Protein AF-A0A0S1MIF6-F1 (afdb_monomer_lite)

Radius of gyration: 34.78 Å; chains: 1; bounding box: 88×45×73 Å

Secondary structure (DSSP, 8-state):
---THHHHHHHHHHHHHHHHHHHHHS-HHHHHHHTHHHHHHHHHHHHT-PPPP-SHHHHHHHHHHHHHHHHHHHHHHHHHHHHHHHHHHHHHHHHHHHHHHHHHHH-

Foldseek 3Di:
DPDPVVVVVVVCCVVVVVVVVCVVCVPPVNCVVPVVVVVVVVVVVVVPDPDPDPDPVVVVVVVVVVVVVVVVVVVVVVVVVVVVVVVVVVVVVVVVVVVVVVVVVVD

Structure (mmCIF, N/CA/C/O backbone):
data_AF-A0A0S1MIF6-F1
#
_entry.id   AF-A0A0S1MIF6-F1
#
loop_
_atom_site.group_PDB
_atom_site.id
_atom_site.type_symbol
_atom_site.label_atom_id
_atom_site.label_alt_id
_atom_site.label_comp_id
_atom_site.label_asym_id
_atom_site.label_entity_id
_atom_site.label_seq_id
_atom_site.pdbx_PDB_ins_code
_atom_site.Cartn_x
_atom_site.Cartn_y
_atom_site.Cartn_z
_atom_site.occupancy
_atom_site.B_iso_or_equiv
_atom_site.auth_seq_id
_atom_site.auth_comp_id
_atom_site.auth_asym_id
_atom_site.auth_atom_id
_atom_site.pdbx_PDB_model_num
ATOM 1 N N . MET A 1 1 ? 29.142 -23.893 -41.984 1.00 56.31 1 MET A N 1
ATOM 2 C CA . MET A 1 1 ? 29.407 -22.527 -41.484 1.00 56.31 1 MET A CA 1
ATOM 3 C C . MET A 1 1 ? 28.653 -21.570 -42.388 1.00 56.31 1 MET A C 1
ATOM 5 O O . MET A 1 1 ? 29.016 -21.437 -43.548 1.00 56.31 1 MET A O 1
ATOM 9 N N . ALA A 1 2 ? 27.507 -21.063 -41.935 1.00 63.72 2 ALA A N 1
ATOM 10 C CA . ALA A 1 2 ? 26.651 -20.227 -42.769 1.00 63.72 2 ALA A CA 1
ATOM 11 C C . ALA A 1 2 ? 27.374 -18.896 -43.037 1.00 63.72 2 ALA A C 1
ATOM 13 O O . ALA A 1 2 ? 27.757 -18.225 -42.086 1.00 63.72 2 ALA A O 1
ATOM 14 N N . GLY A 1 3 ? 27.645 -18.604 -44.312 1.00 73.25 3 GLY A N 1
ATOM 15 C CA . GLY A 1 3 ? 28.599 -17.579 -44.750 1.00 73.25 3 GLY A CA 1
ATOM 16 C C . GLY A 1 3 ? 28.275 -16.129 -44.341 1.00 73.25 3 GLY A C 1
ATOM 17 O O . GLY A 1 3 ? 27.292 -15.886 -43.639 1.00 73.25 3 GLY A O 1
ATOM 18 N N . PRO A 1 4 ? 29.053 -15.146 -44.842 1.00 74.56 4 PRO A N 1
ATOM 19 C CA . PRO A 1 4 ? 29.102 -13.750 -44.360 1.00 74.56 4 PRO A CA 1
ATOM 20 C C . PRO A 1 4 ? 27.750 -13.027 -44.211 1.00 74.56 4 PRO A C 1
ATOM 22 O O . PRO A 1 4 ? 27.594 -12.111 -43.408 1.00 74.56 4 PRO A O 1
ATOM 25 N N . ARG A 1 5 ? 26.725 -13.467 -44.948 1.00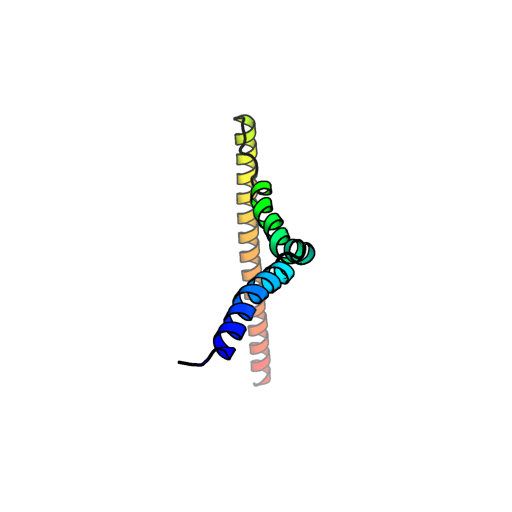 75.44 5 ARG A N 1
ATOM 26 C CA . ARG A 1 5 ? 25.353 -12.943 -44.871 1.00 75.44 5 ARG A CA 1
ATOM 27 C C . ARG A 1 5 ? 24.692 -13.172 -43.499 1.00 75.44 5 ARG A C 1
ATOM 29 O O . ARG A 1 5 ? 23.859 -12.372 -43.085 1.00 75.44 5 ARG A O 1
ATOM 36 N N . MET A 1 6 ? 25.072 -14.231 -42.781 1.00 82.69 6 MET A N 1
ATOM 37 C CA . MET A 1 6 ? 24.514 -14.548 -41.459 1.00 82.69 6 MET A CA 1
ATOM 38 C C . MET A 1 6 ? 25.135 -13.735 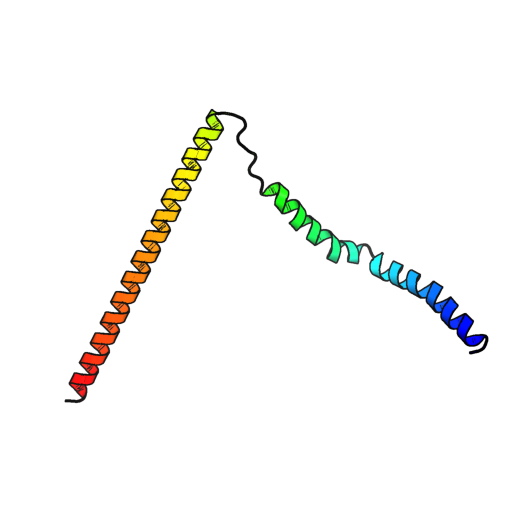-40.327 1.00 82.69 6 MET A C 1
ATOM 40 O O . MET A 1 6 ? 24.499 -13.551 -39.291 1.00 82.69 6 MET A O 1
ATOM 44 N N . GLU A 1 7 ? 26.357 -13.246 -40.509 1.00 84.00 7 GLU A N 1
ATOM 45 C CA . GLU A 1 7 ? 27.010 -12.365 -39.540 1.00 84.00 7 GLU A CA 1
ATOM 46 C C . GLU A 1 7 ? 26.381 -10.973 -39.582 1.00 84.00 7 GLU A C 1
ATOM 48 O O . GLU A 1 7 ? 26.078 -10.406 -38.535 1.00 84.00 7 GLU A O 1
ATOM 53 N N . LEU A 1 8 ? 26.050 -10.483 -40.781 1.00 85.44 8 LEU A N 1
ATOM 54 C CA . LEU A 1 8 ? 25.383 -9.195 -40.958 1.00 85.44 8 LEU A CA 1
ATOM 55 C C . LEU A 1 8 ? 23.964 -9.176 -40.365 1.00 85.44 8 LEU A C 1
ATOM 57 O O . LEU A 1 8 ? 23.571 -8.192 -39.743 1.00 85.44 8 LEU A O 1
ATOM 61 N N . PHE A 1 9 ? 23.210 -10.274 -40.494 1.00 89.38 9 PHE A N 1
ATOM 62 C CA . PHE A 1 9 ? 21.889 -10.399 -39.867 1.00 89.38 9 PHE A CA 1
ATOM 63 C C . PHE A 1 9 ? 21.975 -10.383 -38.337 1.00 89.38 9 PHE A C 1
ATOM 65 O O . PHE A 1 9 ? 21.225 -9.663 -37.683 1.00 89.38 9 PHE A O 1
ATOM 72 N N . LYS A 1 10 ? 22.911 -11.147 -37.759 1.00 86.38 10 LYS A N 1
ATOM 73 C CA . LYS A 1 10 ? 23.129 -11.166 -36.306 1.00 86.38 10 LYS A CA 1
ATOM 74 C C . LYS A 1 10 ? 23.555 -9.797 -35.797 1.00 86.38 10 LYS A C 1
ATOM 76 O O . LYS A 1 10 ? 23.016 -9.338 -34.801 1.00 86.38 10 LYS A O 1
ATOM 81 N N . PHE A 1 11 ? 24.476 -9.140 -36.498 1.00 89.94 11 PHE A N 1
ATOM 82 C CA . PHE A 1 11 ? 24.930 -7.799 -36.149 1.00 89.94 11 PHE A CA 1
ATOM 83 C C . PHE A 1 11 ? 23.780 -6.789 -36.185 1.00 89.94 11 PHE A C 1
ATOM 85 O O . PHE A 1 11 ? 23.572 -6.060 -35.220 1.00 89.94 11 PHE A O 1
ATOM 92 N N . GLY A 1 12 ? 22.973 -6.807 -37.251 1.00 91.06 12 GLY A N 1
ATOM 93 C CA . GLY A 1 12 ? 21.764 -5.993 -37.337 1.00 91.06 12 GLY A CA 1
ATOM 94 C C . GLY A 1 12 ? 20.807 -6.273 -36.179 1.00 91.06 12 GLY A C 1
ATOM 95 O O . GLY A 1 12 ? 20.368 -5.343 -35.516 1.00 91.06 12 GLY A O 1
ATOM 96 N N . MET A 1 13 ? 20.536 -7.542 -35.870 1.00 93.44 13 MET A N 1
ATOM 97 C CA . MET A 1 13 ? 19.663 -7.909 -34.754 1.00 93.44 13 MET A CA 1
ATOM 98 C C . MET A 1 13 ? 20.218 -7.402 -33.417 1.00 93.44 13 MET A C 1
ATOM 100 O O . MET A 1 13 ? 19.493 -6.741 -32.685 1.00 93.44 13 MET A O 1
ATOM 104 N N . TYR A 1 14 ? 21.506 -7.598 -33.129 1.00 9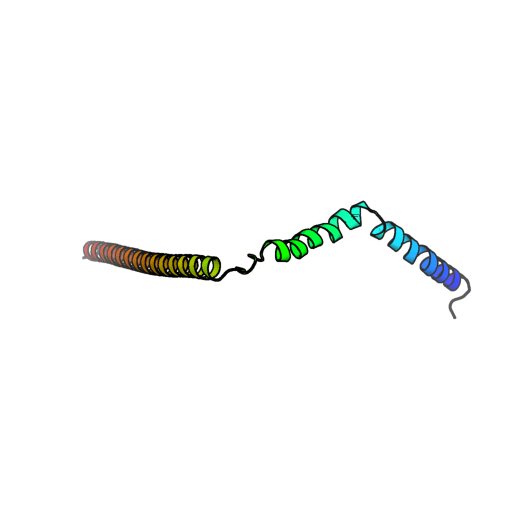0.75 14 TYR A N 1
ATOM 105 C CA . TYR A 1 14 ? 22.119 -7.124 -31.885 1.00 90.75 14 TYR A CA 1
ATOM 106 C C . TYR A 1 14 ? 22.112 -5.605 -31.726 1.00 90.75 14 TYR A C 1
ATOM 108 O O . TYR A 1 14 ? 22.094 -5.131 -30.596 1.00 90.75 14 TYR A O 1
ATOM 116 N N . VAL A 1 15 ? 22.117 -4.841 -32.819 1.00 91.94 15 VAL A N 1
ATOM 117 C CA . VAL A 1 15 ? 22.041 -3.375 -32.764 1.00 91.94 15 VAL A CA 1
ATOM 118 C C . VAL A 1 15 ? 20.587 -2.908 -32.693 1.00 91.94 15 VAL A C 1
ATOM 120 O O . VAL A 1 15 ? 20.223 -2.145 -31.804 1.00 91.94 15 VAL A O 1
ATOM 123 N N . PHE A 1 16 ? 19.723 -3.384 -33.590 1.00 93.25 16 PHE A N 1
ATOM 124 C CA . PHE A 1 16 ? 18.348 -2.895 -33.699 1.00 93.25 16 PHE A CA 1
ATOM 125 C C . PHE A 1 16 ? 17.417 -3.437 -32.615 1.00 93.25 16 PHE A C 1
ATOM 127 O O . PHE A 1 16 ? 16.498 -2.730 -32.216 1.00 93.25 16 PHE A O 1
ATOM 134 N N . PHE A 1 17 ? 17.642 -4.647 -32.103 1.00 92.19 17 PHE A N 1
ATOM 135 C CA . PHE A 1 17 ? 16.812 -5.234 -31.050 1.00 92.19 17 PHE A CA 1
ATOM 136 C C . PHE A 1 17 ? 16.833 -4.418 -29.744 1.00 92.19 17 PHE A C 1
ATOM 138 O O . PHE A 1 17 ? 15.759 -4.014 -29.296 1.00 92.19 17 PHE A O 1
ATOM 145 N N . PRO A 1 18 ? 17.998 -4.091 -29.143 1.00 91.25 18 PRO A N 1
ATOM 146 C CA . PRO A 1 18 ? 18.024 -3.259 -27.942 1.00 91.25 18 PRO A CA 1
ATOM 147 C C . PRO A 1 18 ? 17.540 -1.831 -28.208 1.00 91.25 18 PRO A C 1
ATOM 149 O O . PRO A 1 18 ? 16.876 -1.261 -27.348 1.00 91.25 18 PRO A O 1
ATOM 152 N N . ILE A 1 19 ? 17.792 -1.266 -29.394 1.00 90.50 19 ILE A N 1
ATOM 153 C CA . ILE A 1 19 ? 17.280 0.065 -29.763 1.00 90.50 19 ILE A CA 1
ATOM 154 C C . ILE A 1 19 ? 15.748 0.056 -29.842 1.00 90.50 19 ILE A C 1
ATOM 156 O O . ILE A 1 19 ? 15.102 0.950 -29.302 1.00 90.50 19 ILE A O 1
ATOM 160 N N . ALA A 1 20 ? 15.153 -0.963 -30.463 1.00 88.56 20 ALA A N 1
ATOM 161 C CA . ALA A 1 20 ? 13.703 -1.100 -30.565 1.00 88.56 20 ALA A CA 1
ATOM 162 C C . ALA A 1 20 ? 13.050 -1.289 -29.189 1.00 88.56 20 ALA A C 1
ATOM 164 O O . ALA A 1 20 ? 12.038 -0.655 -28.899 1.00 88.56 20 ALA A O 1
ATOM 165 N N . ILE A 1 21 ? 13.658 -2.100 -28.318 1.00 88.06 21 ILE A N 1
ATOM 166 C CA . ILE A 1 21 ? 13.232 -2.256 -26.919 1.00 88.06 21 ILE A CA 1
ATOM 167 C C . ILE A 1 21 ? 13.322 -0.915 -26.187 1.00 88.06 21 ILE A C 1
ATOM 169 O O . ILE A 1 21 ? 12.377 -0.527 -25.506 1.00 88.06 21 ILE A O 1
ATOM 173 N N . MET A 1 22 ? 14.421 -0.179 -26.350 1.00 86.00 22 MET A N 1
ATOM 174 C CA . MET A 1 22 ? 14.603 1.119 -25.704 1.00 86.00 22 MET A CA 1
ATOM 175 C C . MET A 1 22 ? 13.573 2.148 -26.180 1.00 86.00 22 MET A C 1
ATOM 177 O O . MET A 1 22 ? 13.087 2.920 -25.367 1.00 86.00 22 MET A O 1
ATOM 181 N N . ILE A 1 23 ? 13.197 2.149 -27.460 1.00 85.94 23 ILE A N 1
ATOM 182 C CA . ILE A 1 23 ? 12.143 3.035 -27.976 1.00 85.94 23 ILE A CA 1
ATOM 183 C C . ILE A 1 23 ? 10.771 2.618 -27.434 1.00 85.94 23 ILE A C 1
ATOM 185 O O . ILE A 1 23 ? 9.991 3.472 -27.028 1.00 85.94 23 ILE A O 1
ATOM 189 N N . HIS A 1 24 ? 10.478 1.317 -27.394 1.00 82.38 24 HIS A N 1
ATOM 190 C CA . HIS A 1 24 ? 9.175 0.820 -26.954 1.00 82.38 24 HIS A CA 1
ATOM 191 C C . HIS A 1 24 ? 8.932 1.021 -25.451 1.00 82.38 24 HIS A C 1
ATOM 193 O O . HIS A 1 24 ? 7.855 1.452 -25.052 1.00 82.38 24 HIS A O 1
ATOM 199 N N . TYR A 1 25 ? 9.930 0.726 -24.617 1.00 78.38 25 TYR A N 1
ATOM 200 C CA . TYR A 1 25 ? 9.825 0.837 -23.157 1.00 78.38 25 TYR A CA 1
ATOM 201 C C . TYR A 1 25 ? 10.346 2.168 -22.602 1.00 78.38 25 TYR A C 1
ATOM 203 O O . TYR A 1 25 ? 10.118 2.473 -21.433 1.00 78.38 25 TYR A O 1
ATOM 211 N N . GLY A 1 26 ? 11.061 2.950 -23.412 1.00 74.88 26 GLY A N 1
ATOM 212 C CA . GLY A 1 26 ? 11.546 4.283 -23.055 1.00 74.88 26 GLY A CA 1
ATOM 213 C C . GLY A 1 26 ? 10.528 5.393 -23.299 1.00 74.88 26 GLY A C 1
ATOM 214 O O . GLY A 1 26 ? 10.807 6.536 -22.944 1.00 74.88 26 GLY A O 1
ATOM 215 N N . ASP A 1 27 ? 9.366 5.077 -23.878 1.00 79.38 27 ASP A N 1
ATOM 216 C CA . ASP A 1 27 ? 8.275 6.033 -24.021 1.00 79.38 27 ASP A CA 1
ATOM 217 C C . ASP A 1 27 ? 7.771 6.466 -22.627 1.00 79.38 27 ASP A C 1
ATOM 219 O O . ASP A 1 27 ? 7.319 5.619 -21.837 1.00 79.38 27 ASP A O 1
ATOM 223 N N . PRO A 1 28 ? 7.834 7.771 -22.290 1.00 74.81 28 PRO A N 1
ATOM 224 C CA . PRO A 1 28 ? 7.320 8.285 -21.026 1.00 74.81 28 PRO A CA 1
ATOM 225 C C . PRO A 1 28 ? 5.854 7.911 -20.785 1.00 74.81 28 PRO A C 1
ATOM 227 O O . PRO A 1 28 ? 5.460 7.710 -19.634 1.00 74.81 28 PRO A O 1
ATOM 230 N N . GLU A 1 29 ? 5.054 7.780 -21.846 1.00 79.19 29 GLU A N 1
ATOM 231 C CA . GLU A 1 29 ? 3.635 7.441 -21.751 1.00 79.19 29 GLU A CA 1
ATOM 232 C C . GLU A 1 29 ? 3.424 5.986 -21.295 1.00 79.19 29 GLU A C 1
ATOM 234 O O . GLU A 1 29 ? 2.572 5.713 -20.444 1.00 79.19 29 GLU A O 1
ATOM 239 N N . TRP A 1 30 ? 4.264 5.050 -21.760 1.00 81.44 30 TRP A N 1
ATOM 240 C CA . TRP A 1 30 ? 4.233 3.650 -21.319 1.00 81.44 30 TRP A CA 1
ATOM 241 C C . TRP A 1 30 ? 4.569 3.533 -19.828 1.00 81.44 30 TRP A C 1
ATOM 243 O O . TRP A 1 30 ? 3.846 2.884 -19.066 1.00 81.44 30 TRP A O 1
ATOM 253 N N . TYR A 1 31 ? 5.620 4.225 -19.378 1.00 73.69 31 TYR A N 1
ATOM 254 C CA . TYR A 1 31 ? 6.007 4.218 -17.966 1.00 73.69 31 TYR A CA 1
ATOM 255 C C . TYR A 1 31 ? 4.896 4.787 -17.071 1.00 73.69 31 TYR A C 1
ATOM 257 O O . TYR A 1 31 ? 4.578 4.220 -16.020 1.00 73.69 31 TYR A O 1
ATOM 265 N N . GLN A 1 32 ? 4.255 5.879 -17.499 1.00 76.69 32 GLN A N 1
ATOM 266 C CA . GLN A 1 32 ? 3.147 6.478 -16.758 1.00 76.69 32 GLN A CA 1
ATOM 267 C C . GLN A 1 32 ? 1.912 5.578 -16.701 1.00 76.69 32 GLN A C 1
ATOM 269 O O . GLN A 1 32 ? 1.234 5.535 -15.677 1.00 76.69 32 GLN A O 1
ATOM 274 N N . LYS A 1 33 ? 1.630 4.837 -17.773 1.00 78.81 33 LYS A N 1
ATOM 275 C CA . LYS A 1 33 ? 0.444 3.987 -17.867 1.00 78.81 33 LYS A CA 1
ATOM 276 C C . LYS A 1 33 ? 0.581 2.656 -17.135 1.00 78.81 33 LYS A C 1
ATOM 278 O O . LYS A 1 33 ? -0.415 2.166 -16.617 1.00 78.81 33 LYS A O 1
ATOM 283 N N . TYR A 1 34 ? 1.775 2.066 -17.105 1.00 77.44 34 TYR A N 1
ATOM 284 C CA . TYR A 1 34 ? 1.960 0.702 -16.598 1.00 77.44 34 TYR A CA 1
ATOM 285 C C . TYR A 1 34 ? 2.741 0.627 -15.283 1.00 77.44 34 TYR A C 1
ATOM 287 O O . TYR A 1 34 ? 2.499 -0.288 -14.507 1.00 77.44 34 TYR A O 1
ATOM 295 N N . VAL A 1 35 ? 3.641 1.575 -14.991 1.00 73.50 35 VAL A N 1
ATOM 296 C CA . VAL A 1 35 ? 4.514 1.509 -13.799 1.00 73.50 35 VAL A CA 1
ATOM 297 C C . VAL A 1 35 ? 4.051 2.441 -12.675 1.00 73.50 35 VAL A C 1
ATOM 299 O O . VAL A 1 35 ? 4.205 2.128 -11.495 1.00 73.50 35 VAL A O 1
ATOM 302 N N . LEU A 1 36 ? 3.486 3.607 -13.001 1.00 70.31 36 LEU A N 1
ATOM 303 C CA . LEU A 1 36 ? 3.002 4.552 -11.986 1.00 70.31 36 LEU A CA 1
ATOM 304 C C . LEU A 1 36 ? 1.711 4.145 -11.252 1.00 70.31 36 LEU A C 1
ATOM 306 O O . LEU A 1 36 ? 1.633 4.469 -10.063 1.00 70.31 36 LEU A O 1
ATOM 310 N N . PRO A 1 37 ? 0.715 3.467 -11.861 1.00 68.44 37 PRO A N 1
ATOM 311 C CA . PRO A 1 37 ? -0.513 3.111 -11.147 1.00 68.44 37 PRO A CA 1
ATOM 312 C C . PRO A 1 37 ? -0.237 2.232 -9.925 1.00 68.44 37 PRO A C 1
ATOM 314 O O . PRO A 1 37 ? -0.778 2.496 -8.850 1.00 68.44 37 PRO A O 1
ATOM 317 N N . ASP A 1 38 ? 0.708 1.297 -10.048 1.00 61.22 38 ASP A N 1
ATOM 318 C CA . ASP A 1 38 ? 1.139 0.421 -8.957 1.00 61.22 38 ASP A CA 1
ATOM 319 C C . ASP A 1 38 ? 1.698 1.205 -7.767 1.00 61.22 38 ASP A C 1
ATOM 321 O O . ASP A 1 38 ? 1.439 0.862 -6.612 1.00 61.22 38 ASP A O 1
ATOM 325 N N . LYS A 1 39 ? 2.398 2.326 -8.002 1.00 61.06 39 LYS A N 1
ATOM 326 C CA . LYS A 1 39 ? 2.918 3.158 -6.903 1.00 61.06 39 LYS A CA 1
ATOM 327 C C . LYS A 1 39 ? 1.800 3.687 -6.009 1.00 61.06 39 LYS A C 1
ATOM 329 O O . LYS A 1 39 ? 2.012 3.838 -4.808 1.00 61.06 39 LYS A O 1
ATOM 334 N N . SER A 1 40 ? 0.622 3.969 -6.566 1.00 62.19 40 SER A N 1
ATOM 335 C CA . SER A 1 40 ? -0.506 4.468 -5.777 1.00 62.19 40 SER A CA 1
ATOM 336 C C . SER A 1 40 ? -1.054 3.410 -4.817 1.00 62.19 40 SER A C 1
ATOM 338 O O . SER A 1 40 ? -1.398 3.745 -3.682 1.00 62.19 40 SER A O 1
ATOM 340 N N . ASP A 1 41 ? -1.043 2.137 -5.214 1.00 65.19 41 ASP A N 1
ATOM 341 C CA . ASP A 1 41 ? -1.470 1.028 -4.363 1.00 65.19 41 ASP A CA 1
ATOM 342 C C . ASP A 1 41 ? -0.404 0.656 -3.324 1.00 65.19 41 ASP A C 1
ATOM 344 O O . ASP A 1 41 ? -0.746 0.441 -2.160 1.00 65.19 41 ASP A O 1
ATOM 348 N N . PHE A 1 42 ? 0.889 0.721 -3.667 1.00 63.47 42 PHE A N 1
ATOM 349 C CA . PHE A 1 42 ? 1.966 0.580 -2.677 1.00 63.47 42 PHE A CA 1
ATOM 350 C C . PHE A 1 42 ? 1.942 1.699 -1.619 1.00 63.47 42 PHE A C 1
ATOM 352 O O . PHE A 1 42 ? 2.099 1.429 -0.429 1.00 63.47 42 PHE A O 1
ATOM 359 N N . LEU A 1 43 ? 1.679 2.951 -2.014 1.00 62.62 43 LEU A N 1
ATOM 360 C CA . LEU A 1 43 ? 1.607 4.099 -1.095 1.00 62.62 43 LEU A CA 1
ATOM 361 C C . LEU A 1 43 ? 0.293 4.163 -0.293 1.00 62.62 43 LEU A C 1
ATOM 363 O O . LEU A 1 43 ? 0.224 4.821 0.749 1.00 62.62 43 LEU A O 1
ATOM 367 N N . ARG A 1 44 ? -0.768 3.476 -0.732 1.00 59.88 44 ARG A N 1
ATOM 368 C CA . ARG A 1 44 ? -2.014 3.340 0.042 1.00 59.88 44 ARG A CA 1
ATOM 369 C C . ARG A 1 44 ? -1.807 2.565 1.342 1.00 59.88 44 ARG A C 1
ATOM 371 O O . ARG A 1 44 ? -2.468 2.894 2.327 1.00 59.88 44 ARG A O 1
ATOM 378 N N . LEU A 1 45 ? -0.865 1.617 1.389 1.00 59.50 45 LEU A N 1
ATOM 379 C CA . LEU A 1 45 ? -0.536 0.892 2.623 1.00 59.50 45 LEU A CA 1
ATOM 380 C C . LEU A 1 45 ? -0.006 1.824 3.724 1.00 59.50 45 LEU A C 1
ATOM 382 O O . LEU A 1 45 ? -0.322 1.618 4.895 1.00 59.50 45 LEU A O 1
ATOM 386 N N . GLU A 1 46 ? 0.743 2.875 3.374 1.00 56.88 46 GLU A N 1
ATOM 387 C CA . GLU A 1 46 ? 1.212 3.866 4.354 1.00 56.88 46 GLU A CA 1
ATOM 388 C C . GLU A 1 46 ? 0.068 4.719 4.906 1.00 56.88 46 GLU A C 1
ATOM 390 O O . GLU A 1 46 ? 0.018 4.979 6.108 1.00 56.88 46 GLU A O 1
ATOM 395 N N . LYS A 1 47 ? -0.899 5.103 4.061 1.00 58.25 47 LYS A N 1
ATOM 396 C CA . LYS A 1 47 ? -2.059 5.907 4.486 1.00 58.25 47 LYS A CA 1
ATOM 397 C C . LYS A 1 47 ? -3.064 5.128 5.340 1.00 58.25 47 LYS A C 1
ATOM 399 O O . LYS A 1 47 ? -3.848 5.746 6.053 1.00 58.25 47 LYS A O 1
ATOM 404 N N . MET A 1 48 ? -3.048 3.795 5.285 1.00 59.25 48 MET A N 1
ATOM 405 C CA . MET A 1 48 ? -3.910 2.937 6.108 1.00 59.25 48 MET A CA 1
ATOM 406 C C . MET A 1 48 ? -3.377 2.697 7.528 1.00 59.25 48 MET A C 1
ATOM 408 O O . MET A 1 48 ? -4.077 2.098 8.345 1.00 59.25 48 MET A O 1
ATOM 412 N N . LYS A 1 49 ? -2.166 3.161 7.865 1.00 64.94 49 LYS A N 1
ATOM 413 C CA . LYS A 1 49 ? -1.666 3.077 9.240 1.00 64.94 49 LYS A CA 1
ATOM 414 C C . LYS A 1 49 ? -2.308 4.174 10.090 1.00 64.94 49 LYS A C 1
ATOM 416 O O . LYS A 1 49 ? -1.826 5.305 10.126 1.00 64.94 49 LYS A O 1
ATOM 421 N N . THR A 1 50 ? -3.363 3.828 10.829 1.00 67.88 50 THR A N 1
ATOM 422 C CA . THR A 1 50 ? -3.736 4.589 12.031 1.00 67.88 50 THR A CA 1
ATOM 423 C C . THR A 1 50 ? -2.478 4.732 12.880 1.00 67.88 50 THR A C 1
ATOM 425 O O . THR A 1 50 ? -1.849 3.735 13.247 1.00 67.88 50 THR A O 1
ATOM 428 N N . SER A 1 51 ? -2.048 5.974 13.106 1.00 72.62 51 SER A N 1
ATOM 429 C CA . SER A 1 51 ? -0.868 6.234 13.927 1.00 72.62 51 SER A CA 1
ATOM 430 C C . SER A 1 51 ? -1.139 5.718 15.338 1.00 72.62 51 SER A C 1
ATOM 432 O O . SER A 1 51 ? -2.202 6.024 15.875 1.00 72.62 51 SER A O 1
ATOM 434 N N . PRO A 1 52 ? -0.222 4.942 15.937 1.00 77.31 52 PRO A N 1
ATOM 435 C CA . PRO A 1 52 ? -0.441 4.411 17.272 1.00 77.31 52 PRO A CA 1
ATOM 436 C C . PRO A 1 52 ? -0.580 5.563 18.279 1.00 77.31 52 PRO A C 1
ATOM 438 O O . PRO A 1 52 ? 0.130 6.571 18.146 1.00 77.31 52 PRO A O 1
ATOM 441 N N . PRO A 1 53 ? -1.460 5.424 19.284 1.00 82.25 53 PRO A N 1
ATOM 442 C CA . PRO A 1 53 ? -1.665 6.451 20.295 1.00 82.25 53 PRO A CA 1
ATOM 443 C C . PRO A 1 53 ? -0.358 6.683 21.053 1.00 82.25 53 PRO A C 1
ATOM 445 O O . PRO A 1 53 ? 0.329 5.736 21.445 1.00 82.25 53 PRO A O 1
ATOM 448 N N . ARG A 1 54 ? 0.009 7.954 21.238 1.00 85.44 54 ARG A N 1
ATOM 449 C CA . ARG A 1 54 ? 1.291 8.332 21.861 1.00 85.44 54 ARG A CA 1
ATOM 450 C C . ARG A 1 54 ? 1.155 8.612 23.352 1.00 85.44 54 ARG A C 1
ATOM 452 O O . ARG A 1 54 ? 2.148 8.561 24.069 1.00 85.44 54 ARG A O 1
ATOM 459 N N . ASN A 1 55 ? -0.071 8.862 23.811 1.00 89.75 55 ASN A N 1
ATOM 460 C CA . ASN A 1 55 ? -0.383 9.188 25.196 1.00 89.75 55 ASN A CA 1
ATOM 461 C C . ASN A 1 55 ? -1.273 8.113 25.849 1.00 89.75 55 ASN A C 1
ATOM 463 O O . ASN A 1 55 ? -2.132 7.527 25.185 1.00 89.75 55 ASN A O 1
ATOM 467 N N . PRO A 1 56 ? -1.160 7.889 27.171 1.00 89.50 56 PRO A N 1
ATOM 468 C CA . PRO A 1 56 ? -1.977 6.898 27.877 1.00 89.50 56 PRO A CA 1
ATOM 469 C C . PRO A 1 56 ? -3.478 7.229 27.841 1.00 89.50 56 PRO A C 1
ATOM 471 O O . PRO A 1 56 ? -4.317 6.330 27.815 1.00 89.50 56 PRO A O 1
ATOM 474 N N . THR A 1 57 ? -3.832 8.515 27.817 1.00 90.88 57 THR A N 1
ATOM 475 C CA . THR A 1 57 ? -5.223 8.983 27.732 1.00 90.88 57 THR A CA 1
ATOM 476 C C . THR A 1 57 ? -5.841 8.676 26.367 1.00 90.88 57 THR A C 1
ATOM 478 O O . THR A 1 57 ? -6.987 8.238 26.292 1.00 90.88 57 THR A O 1
ATOM 481 N N . GLU A 1 58 ? -5.070 8.860 25.291 1.00 88.25 58 GLU A N 1
ATOM 482 C CA . GLU A 1 58 ? -5.474 8.509 23.923 1.00 88.25 58 GLU A CA 1
ATOM 483 C C . GLU A 1 58 ? -5.662 6.998 23.781 1.00 88.25 58 GLU A C 1
ATOM 485 O O . GLU A 1 58 ? -6.663 6.555 23.225 1.00 88.25 58 GLU A O 1
ATOM 490 N N . LEU A 1 59 ? -4.757 6.212 24.370 1.00 90.12 59 LEU A N 1
ATOM 491 C CA . LEU A 1 59 ? -4.809 4.754 24.328 1.00 90.12 59 LEU A CA 1
ATOM 492 C C . LEU A 1 59 ? -6.076 4.192 24.989 1.00 90.12 59 LEU A C 1
ATOM 494 O O . LEU A 1 59 ? -6.717 3.305 24.431 1.00 90.12 59 LEU A O 1
ATOM 498 N N . LYS A 1 60 ? -6.480 4.733 26.146 1.00 93.12 60 LYS A N 1
ATOM 499 C CA . LYS A 1 60 ? -7.744 4.345 26.797 1.00 93.12 60 LYS A CA 1
ATOM 500 C C . LYS A 1 60 ? -8.957 4.681 25.931 1.00 93.12 60 LYS A C 1
ATOM 502 O O . LYS A 1 60 ? -9.826 3.839 25.744 1.00 93.12 60 LYS A O 1
ATOM 507 N N . LYS A 1 61 ? -8.981 5.885 25.354 1.00 92.31 61 LYS A N 1
ATOM 508 C CA . LYS A 1 61 ? -10.071 6.329 24.478 1.00 92.31 61 LYS A CA 1
ATOM 509 C C . LYS A 1 61 ? -10.220 5.426 23.250 1.00 92.31 61 LYS A C 1
ATOM 511 O O . LYS A 1 61 ? -11.337 5.090 22.869 1.00 92.31 61 LYS A O 1
ATOM 516 N N . GLU A 1 62 ? -9.109 5.035 22.635 1.00 89.94 62 GLU A N 1
ATOM 517 C CA . GLU A 1 62 ? -9.119 4.152 21.468 1.00 89.94 62 GLU A CA 1
ATOM 518 C C . GLU A 1 62 ? -9.540 2.721 21.838 1.00 89.94 62 GLU A C 1
ATOM 520 O O . GLU A 1 62 ? -10.315 2.103 21.110 1.00 89.94 62 GLU A O 1
ATOM 525 N N . LEU A 1 63 ? -9.132 2.215 23.008 1.00 91.81 63 LEU A N 1
ATOM 526 C CA . LEU A 1 63 ? -9.622 0.935 23.533 1.00 91.81 63 LEU A CA 1
ATOM 527 C C . LEU A 1 63 ? -11.141 0.934 23.722 1.00 91.81 63 LEU A C 1
ATOM 529 O O . LEU A 1 63 ? -11.806 0.023 23.225 1.00 91.81 63 LEU A O 1
ATOM 533 N N . ASP A 1 64 ? -11.696 1.967 24.356 1.00 94.69 64 ASP A N 1
ATOM 534 C CA . ASP A 1 64 ? -13.143 2.087 24.559 1.00 94.69 64 ASP A CA 1
ATOM 535 C C . ASP A 1 64 ? -13.896 2.099 23.218 1.00 94.69 64 ASP A C 1
ATOM 537 O O . ASP A 1 64 ? -14.920 1.428 23.054 1.00 94.69 64 ASP A O 1
ATOM 541 N N . GLN A 1 65 ? -13.363 2.807 22.216 1.00 92.25 65 GLN A N 1
ATOM 542 C CA . GLN A 1 65 ? -13.912 2.816 20.858 1.00 92.25 65 GLN A CA 1
ATOM 543 C C . GLN A 1 65 ? -13.864 1.425 20.212 1.00 92.25 65 GLN A C 1
ATOM 545 O O . GLN A 1 65 ? -14.856 0.966 19.641 1.00 92.25 65 GLN A O 1
ATOM 550 N N . LEU A 1 66 ? -12.737 0.720 20.320 1.00 91.94 66 LEU A N 1
ATOM 551 C CA . LEU A 1 66 ? -12.577 -0.626 19.769 1.00 91.94 66 LEU A CA 1
ATOM 552 C C . LEU A 1 66 ? -13.504 -1.640 20.448 1.00 91.94 66 LEU A C 1
ATOM 554 O O . LEU A 1 66 ? -14.058 -2.515 19.776 1.00 91.94 66 LEU A O 1
ATOM 558 N N . GLU A 1 67 ? -13.724 -1.526 21.755 1.00 95.75 67 GLU A N 1
ATOM 559 C CA . GLU A 1 67 ? -14.695 -2.349 22.473 1.00 95.75 67 GLU A CA 1
ATOM 560 C C . GLU A 1 67 ? -16.125 -2.105 21.993 1.00 95.75 67 GLU A C 1
ATOM 562 O O . GLU A 1 67 ? -16.867 -3.064 21.759 1.00 95.75 67 GLU A O 1
ATOM 567 N N . GLN A 1 68 ? -16.511 -0.843 21.797 1.00 95.75 68 GLN A N 1
ATOM 568 C CA . GLN A 1 68 ?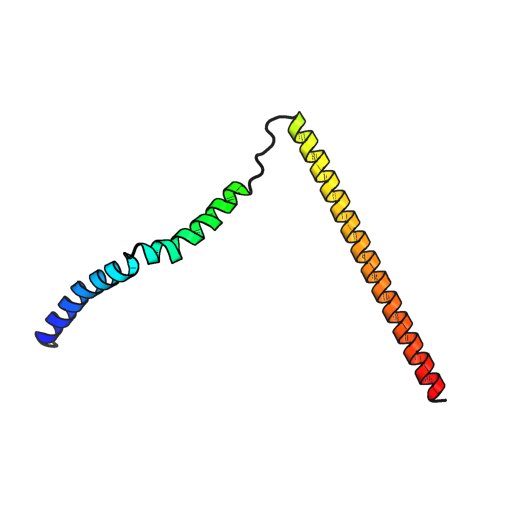 -17.822 -0.486 21.255 1.00 95.75 68 GLN A CA 1
ATOM 569 C C . GLN A 1 68 ? -18.010 -1.044 19.841 1.00 95.75 68 GLN A C 1
ATOM 571 O O . GLN A 1 68 ? -19.040 -1.658 19.555 1.00 95.75 68 GLN A O 1
ATOM 576 N N . ILE A 1 69 ? -16.993 -0.931 18.981 1.00 94.81 69 ILE A N 1
ATOM 577 C CA . ILE A 1 69 ? -17.007 -1.504 17.627 1.00 94.81 69 ILE A CA 1
ATOM 578 C C . ILE A 1 69 ? -17.179 -3.029 17.684 1.00 94.81 69 ILE A C 1
ATOM 580 O O . ILE A 1 69 ? -17.987 -3.593 16.940 1.00 94.81 69 ILE A O 1
ATOM 584 N N . ARG A 1 70 ? -16.461 -3.715 18.583 1.00 94.56 70 ARG A N 1
ATOM 585 C CA . ARG A 1 70 ? -16.585 -5.171 18.774 1.00 94.56 70 ARG A CA 1
ATOM 586 C C . ARG A 1 70 ? -17.984 -5.565 19.244 1.00 94.56 70 ARG A C 1
ATOM 588 O O . ARG A 1 70 ? -18.564 -6.493 18.677 1.00 94.56 70 ARG A O 1
ATOM 595 N N . LYS A 1 71 ? -18.540 -4.858 20.234 1.00 96.25 71 LYS A N 1
ATOM 596 C CA . LYS A 1 71 ? -19.902 -5.093 20.742 1.00 96.25 71 LYS A CA 1
ATOM 597 C C . LYS A 1 71 ? -20.943 -4.881 19.641 1.00 96.25 71 LYS A C 1
ATOM 599 O O . LYS A 1 71 ? -21.753 -5.775 19.409 1.00 96.25 71 LYS A O 1
ATOM 604 N N . ALA A 1 72 ? -20.855 -3.780 18.896 1.00 95.38 72 ALA A N 1
ATOM 605 C CA . ALA A 1 72 ? -21.758 -3.484 17.786 1.00 95.38 72 ALA A CA 1
ATOM 606 C C . ALA A 1 72 ? -21.675 -4.539 16.672 1.00 95.38 72 ALA A C 1
ATOM 608 O O . ALA A 1 72 ? -22.697 -4.990 16.162 1.00 95.38 72 ALA A O 1
ATOM 609 N N . LYS A 1 73 ? -20.468 -4.996 16.312 1.00 95.06 73 LYS A N 1
ATOM 610 C CA . LYS A 1 73 ? -20.288 -6.058 15.310 1.00 95.06 73 LYS A CA 1
ATOM 611 C C . LYS A 1 73 ? -20.887 -7.386 15.773 1.00 95.06 73 LYS A C 1
ATOM 613 O O . LYS A 1 73 ? -21.502 -8.079 14.968 1.00 95.06 73 LYS A O 1
ATOM 618 N N . LYS A 1 74 ? -20.728 -7.735 17.055 1.00 95.44 74 LYS A N 1
ATOM 619 C CA . LYS A 1 74 ? -21.335 -8.940 17.637 1.00 95.44 74 LYS A CA 1
ATOM 620 C C . LYS A 1 74 ? -22.863 -8.858 17.620 1.00 95.44 74 LYS A C 1
ATOM 622 O O . LYS A 1 74 ? -23.500 -9.819 17.213 1.00 95.44 74 LYS A O 1
ATOM 627 N N . GLN A 1 75 ? -23.433 -7.713 17.996 1.00 95.25 75 GLN A N 1
ATOM 628 C CA . GLN A 1 75 ? -24.881 -7.483 17.955 1.00 95.25 75 GLN A CA 1
ATOM 629 C C . GLN A 1 75 ? -25.434 -7.570 16.531 1.00 95.25 75 GLN A C 1
ATOM 631 O O . GLN A 1 75 ? -26.417 -8.263 16.312 1.00 95.25 75 GLN A O 1
ATOM 636 N N . LYS A 1 76 ? -24.769 -6.945 15.551 1.00 94.75 76 LYS A N 1
ATOM 637 C CA . LYS A 1 76 ? -25.170 -7.035 14.138 1.00 94.75 76 LYS A CA 1
ATOM 638 C C . LYS A 1 76 ? -25.146 -8.468 13.613 1.00 94.75 76 LYS A C 1
ATOM 640 O O . LYS A 1 76 ? -26.038 -8.840 12.867 1.00 94.75 76 LYS A O 1
ATOM 645 N N . LYS A 1 77 ? -24.140 -9.262 13.998 1.00 93.75 77 LYS A N 1
ATOM 646 C CA . LYS A 1 77 ? -24.086 -10.687 13.644 1.00 93.75 77 LYS A CA 1
ATOM 647 C C . LYS A 1 77 ? -25.238 -11.465 14.272 1.00 93.75 77 LYS A C 1
ATOM 649 O O . LYS A 1 77 ? -25.950 -12.128 13.544 1.00 93.75 77 LYS A O 1
ATOM 654 N N . ALA A 1 78 ? -25.466 -11.301 15.574 1.00 93.69 78 ALA A N 1
ATOM 655 C CA . ALA A 1 78 ? -26.572 -11.968 16.259 1.00 93.69 78 ALA A CA 1
ATOM 656 C C . ALA A 1 78 ? -27.937 -11.603 15.648 1.00 93.69 78 ALA A C 1
ATOM 658 O O . ALA A 1 78 ? -28.754 -12.479 15.415 1.00 93.69 78 ALA A O 1
ATOM 659 N N . GLN A 1 79 ? -28.156 -10.326 15.317 1.00 93.12 79 GLN A N 1
ATOM 660 C CA . GLN A 1 79 ? -29.370 -9.882 14.627 1.00 93.12 79 GLN A CA 1
ATOM 661 C C . GLN A 1 79 ? -29.488 -10.481 13.224 1.00 93.12 79 GLN A C 1
ATOM 663 O O . GLN A 1 79 ? -30.577 -10.885 12.839 1.00 93.12 79 GLN A O 1
ATOM 668 N N . ALA A 1 80 ? -28.389 -10.543 12.466 1.00 92.25 80 ALA A N 1
ATOM 669 C CA . ALA A 1 80 ? -28.385 -11.165 11.148 1.00 92.25 80 ALA A CA 1
ATOM 670 C C . ALA A 1 80 ? -28.739 -12.658 11.243 1.00 92.25 80 ALA A C 1
ATOM 672 O O . ALA A 1 80 ? -29.624 -13.110 10.523 1.00 92.25 80 ALA A O 1
ATOM 673 N N . ASP A 1 81 ? -28.124 -13.386 12.175 1.00 90.94 81 ASP A N 1
ATOM 674 C CA . ASP A 1 81 ? -28.401 -14.804 12.414 1.00 90.94 81 ASP A CA 1
ATOM 675 C C . ASP A 1 81 ? -29.877 -15.009 12.819 1.00 90.94 81 ASP A C 1
ATOM 677 O O . ASP A 1 81 ? -30.577 -15.804 12.200 1.00 90.94 81 ASP A O 1
ATOM 681 N N . GLU A 1 82 ? -30.407 -14.196 13.745 1.00 90.88 82 GLU A N 1
ATOM 682 C CA . GLU A 1 82 ? -31.832 -14.222 14.115 1.00 90.88 82 GLU A CA 1
ATOM 683 C C . GLU A 1 82 ? -32.761 -13.918 12.930 1.00 90.88 82 GLU A C 1
ATOM 685 O O . GLU A 1 82 ? -33.819 -14.535 12.797 1.00 90.88 82 GLU A O 1
ATOM 690 N N . THR A 1 83 ? -32.410 -12.958 12.068 1.00 92.31 83 THR A N 1
ATOM 691 C CA . THR A 1 83 ? -33.222 -12.650 10.881 1.00 92.31 83 THR A CA 1
ATOM 692 C C . THR A 1 83 ? -33.210 -13.789 9.870 1.00 92.31 83 THR A C 1
ATOM 694 O O . THR A 1 83 ? -34.258 -14.090 9.304 1.00 92.31 83 THR A O 1
ATOM 697 N N . LEU A 1 84 ? -32.066 -14.449 9.670 1.00 90.62 84 LEU A N 1
ATOM 698 C CA . LEU A 1 84 ? -31.955 -15.608 8.787 1.00 90.62 84 LEU A CA 1
ATOM 699 C C . LEU A 1 84 ? -32.777 -16.783 9.318 1.00 90.62 84 LEU A C 1
ATOM 701 O O . LEU A 1 84 ? -33.508 -17.405 8.550 1.00 90.62 84 LEU A O 1
ATOM 705 N N . ASP A 1 85 ? -32.723 -17.036 10.626 1.00 90.88 85 ASP A N 1
ATOM 706 C CA . ASP A 1 85 ? -33.533 -18.073 11.261 1.00 90.88 85 ASP A CA 1
ATOM 707 C C . ASP A 1 85 ? -35.027 -17.789 11.080 1.00 90.88 85 ASP A C 1
ATOM 709 O O . ASP A 1 85 ? -35.765 -18.666 10.634 1.00 90.88 85 ASP A O 1
ATOM 713 N N . ARG A 1 86 ? -35.481 -16.551 11.332 1.00 89.94 86 ARG A N 1
ATOM 714 C CA . ARG A 1 86 ? -36.888 -16.157 11.124 1.00 89.94 86 ARG A CA 1
ATOM 715 C C . ARG A 1 86 ? -37.348 -16.365 9.682 1.00 89.94 86 ARG A C 1
ATOM 717 O O . ARG A 1 86 ? -38.399 -16.963 9.478 1.00 89.94 86 ARG A O 1
ATOM 724 N N . ILE A 1 87 ? -36.554 -15.921 8.705 1.00 90.12 87 ILE A N 1
ATOM 725 C CA . ILE A 1 87 ? -36.859 -16.098 7.277 1.00 90.12 87 ILE A CA 1
ATOM 726 C C . ILE A 1 87 ? -36.951 -17.589 6.933 1.00 90.12 87 ILE A C 1
ATOM 728 O O . ILE A 1 87 ? -37.873 -18.012 6.237 1.00 90.12 87 ILE A O 1
ATOM 732 N N . ASN A 1 88 ? -36.031 -18.409 7.445 1.00 90.19 88 ASN A N 1
ATOM 733 C CA . ASN A 1 88 ? -36.064 -19.853 7.228 1.00 90.19 88 ASN A CA 1
ATOM 734 C C . ASN A 1 88 ? -37.334 -20.487 7.814 1.00 90.19 88 ASN A C 1
ATOM 736 O O . ASN A 1 88 ? -37.987 -21.267 7.122 1.00 90.19 88 ASN A O 1
ATOM 740 N N . PHE A 1 89 ? -37.717 -20.134 9.047 1.00 87.12 89 PHE A N 1
ATOM 741 C CA . PHE A 1 89 ? -38.953 -20.620 9.671 1.00 87.12 89 PHE A CA 1
ATOM 742 C C . PHE A 1 89 ? -40.209 -20.219 8.885 1.00 87.12 89 PHE A C 1
ATOM 744 O O . PHE A 1 89 ? -41.102 -21.046 8.706 1.00 87.12 89 PHE A O 1
ATOM 751 N N . GLU A 1 90 ? -40.273 -18.982 8.394 1.00 87.31 90 GLU A N 1
ATOM 752 C CA . GLU A 1 90 ? -41.404 -18.483 7.606 1.00 87.31 90 GLU A CA 1
ATOM 753 C C . GLU A 1 90 ? -41.530 -19.230 6.267 1.00 87.31 90 GLU A C 1
ATOM 755 O O . GLU A 1 90 ? -42.612 -19.698 5.913 1.00 87.31 90 GLU A O 1
ATOM 760 N N . ASN A 1 91 ? -40.408 -19.470 5.581 1.00 85.25 91 ASN A N 1
ATOM 761 C CA . ASN A 1 91 ? -40.372 -20.269 4.353 1.00 85.25 91 ASN A CA 1
ATOM 762 C C . ASN A 1 91 ? -40.797 -21.732 4.582 1.00 85.25 91 ASN A C 1
ATOM 764 O O . ASN A 1 91 ? -41.518 -22.307 3.767 1.00 85.25 91 ASN A O 1
ATOM 768 N N . LEU A 1 92 ? -40.372 -22.338 5.696 1.00 85.19 92 LEU A N 1
ATOM 769 C CA . LEU A 1 92 ? -40.762 -23.697 6.091 1.00 85.19 92 LEU A CA 1
ATOM 770 C C . LEU A 1 92 ? -42.269 -23.812 6.361 1.00 85.19 92 LEU A C 1
ATOM 772 O O . LEU A 1 92 ? -42.871 -24.823 5.998 1.00 85.19 92 LEU A O 1
ATOM 776 N N . ASN A 1 93 ? -42.875 -22.803 6.991 1.00 84.00 93 ASN A N 1
ATOM 777 C CA . ASN A 1 93 ? -44.314 -22.789 7.251 1.00 84.00 93 ASN A CA 1
ATOM 778 C C . ASN A 1 93 ? -45.122 -22.600 5.966 1.00 84.00 93 ASN A C 1
ATOM 780 O O . ASN A 1 93 ? -46.032 -23.387 5.724 1.00 84.00 93 ASN A O 1
ATOM 784 N N . ASN A 1 94 ? -44.743 -21.649 5.109 1.00 81.25 94 ASN A N 1
ATOM 785 C CA . ASN A 1 94 ? -45.415 -21.439 3.823 1.00 81.25 94 ASN A CA 1
ATOM 786 C C . ASN A 1 94 ? -45.351 -22.693 2.939 1.00 81.25 94 ASN A C 1
ATOM 788 O O . ASN A 1 94 ? -46.351 -23.092 2.354 1.00 81.25 94 ASN A O 1
ATOM 792 N N . SER A 1 95 ?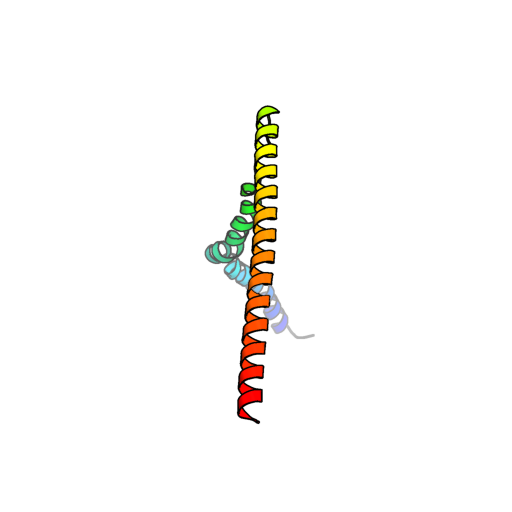 -44.200 -23.374 2.911 1.00 79.62 95 SER A N 1
ATOM 793 C CA . SER A 1 95 ? -44.069 -24.629 2.168 1.00 79.62 95 SER A CA 1
ATOM 794 C C . SER A 1 95 ? -44.974 -25.734 2.724 1.00 79.62 95 SER A C 1
ATOM 796 O O . SER A 1 95 ? -45.530 -26.493 1.939 1.00 79.62 95 SER A O 1
ATOM 798 N N . LYS A 1 96 ? -45.148 -25.839 4.051 1.00 79.19 96 LYS A N 1
ATOM 799 C CA . LYS A 1 96 ? -46.082 -26.808 4.654 1.00 79.19 96 LYS A CA 1
ATOM 800 C C . LYS A 1 96 ? -47.536 -26.496 4.324 1.00 79.19 96 LYS A C 1
ATOM 802 O O . LYS A 1 96 ? -48.277 -27.421 4.008 1.00 79.19 96 LYS A O 1
ATOM 807 N N . GLU A 1 97 ? -47.928 -25.225 4.381 1.00 79.62 97 GLU A N 1
ATOM 808 C CA . GLU A 1 97 ? -49.289 -24.818 4.026 1.00 79.62 97 GLU A CA 1
ATOM 809 C C . GLU A 1 97 ? -49.608 -25.137 2.559 1.00 79.62 97 GLU A C 1
ATOM 811 O O . GLU A 1 97 ? -50.686 -25.661 2.281 1.00 79.62 97 GLU A O 1
ATOM 816 N N . ASP A 1 98 ? -48.657 -24.930 1.641 1.00 76.56 98 ASP A N 1
ATOM 817 C CA . ASP A 1 98 ? -48.815 -25.312 0.231 1.00 76.56 98 ASP A CA 1
ATOM 818 C C . ASP A 1 98 ? -49.048 -26.825 0.062 1.00 76.56 98 ASP A C 1
ATOM 820 O O . ASP A 1 98 ? -49.975 -27.232 -0.646 1.00 76.56 98 ASP A O 1
ATOM 824 N N . TYR A 1 99 ? -48.274 -27.670 0.758 1.00 75.62 99 TYR A N 1
ATOM 825 C CA . TYR A 1 99 ? -48.467 -29.126 0.705 1.00 75.62 99 TYR A CA 1
ATOM 826 C C . TYR A 1 99 ? -49.809 -29.566 1.310 1.00 75.62 99 TYR A C 1
ATOM 828 O O . TYR A 1 99 ? -50.483 -30.427 0.743 1.00 75.62 99 TYR A O 1
ATOM 836 N N . ASP A 1 100 ? -50.234 -28.979 2.431 1.00 77.75 100 ASP A N 1
ATOM 837 C CA . ASP A 1 100 ? -51.510 -29.320 3.075 1.00 77.75 100 ASP A CA 1
ATOM 838 C C . ASP A 1 100 ? -52.719 -28.927 2.205 1.00 77.75 100 ASP A C 1
ATOM 840 O O . ASP A 1 100 ? -53.731 -29.641 2.165 1.00 77.75 100 ASP A O 1
ATOM 844 N N . VAL A 1 101 ? -52.622 -27.811 1.476 1.00 77.38 101 VAL A N 1
ATOM 845 C CA . VAL A 1 101 ? -53.636 -27.377 0.504 1.00 77.38 101 VAL A CA 1
ATOM 846 C C . VAL A 1 101 ? -53.679 -28.316 -0.703 1.00 77.38 101 VAL A C 1
ATOM 848 O O . VAL A 1 101 ? -54.769 -28.664 -1.166 1.00 77.38 101 VAL A O 1
ATOM 851 N N . GLU A 1 102 ? -52.523 -28.758 -1.200 1.00 76.06 102 GLU A N 1
ATOM 852 C CA . GLU A 1 102 ? -52.437 -29.682 -2.332 1.00 76.06 102 GLU A CA 1
ATOM 853 C C . GLU A 1 102 ? -52.987 -31.075 -1.982 1.00 76.06 102 GLU A C 1
ATOM 855 O O . GLU A 1 102 ? -53.787 -31.630 -2.738 1.00 76.06 102 GLU A O 1
ATOM 860 N N . ILE A 1 103 ? -52.675 -31.596 -0.789 1.00 76.50 103 ILE A N 1
ATOM 861 C CA . ILE A 1 103 ? -53.216 -32.871 -0.290 1.00 76.50 103 ILE A CA 1
ATOM 862 C C . ILE A 1 103 ? -54.742 -32.806 -0.149 1.00 76.50 103 ILE A C 1
ATOM 864 O O . ILE A 1 103 ? -55.435 -33.723 -0.587 1.00 76.50 103 ILE A O 1
ATOM 868 N N . LYS A 1 104 ? -55.293 -31.715 0.401 1.00 74.94 104 LYS A N 1
ATOM 869 C CA . LYS A 1 104 ? -56.754 -31.524 0.496 1.00 74.94 104 LYS A CA 1
ATOM 870 C C . LYS A 1 104 ? -57.456 -31.431 -0.856 1.00 74.94 104 LYS A C 1
ATOM 872 O O . LYS A 1 104 ? -58.662 -31.627 -0.907 1.00 74.94 104 LYS A O 1
ATOM 877 N N . ARG A 1 105 ? -56.738 -31.088 -1.927 1.00 73.12 105 ARG A N 1
ATOM 878 C CA . ARG A 1 105 ? -57.291 -31.017 -3.286 1.00 73.12 105 ARG A CA 1
ATOM 879 C C . ARG A 1 105 ? -57.275 -32.383 -3.994 1.00 73.12 105 ARG A C 1
ATOM 881 O O . ARG A 1 105 ? -57.990 -32.551 -4.977 1.00 73.12 105 ARG A O 1
ATOM 888 N N . LEU A 1 106 ? -56.460 -33.328 -3.520 1.00 73.06 106 LEU A N 1
ATOM 889 C CA . LEU A 1 106 ? -56.321 -34.686 -4.067 1.00 73.06 106 LEU A CA 1
ATOM 890 C C . LEU A 1 106 ? -57.268 -35.723 -3.431 1.00 73.06 106 LEU A C 1
ATOM 892 O O . LEU A 1 106 ? -57.410 -36.810 -3.992 1.00 73.06 106 LEU A O 1
ATOM 896 N N . VAL A 1 107 ? -57.888 -35.406 -2.289 1.00 69.25 107 VAL A N 1
ATOM 897 C CA . VAL A 1 107 ? -58.898 -36.229 -1.588 1.00 69.25 107 VAL A CA 1
ATOM 898 C C . VAL A 1 107 ? -60.300 -35.752 -1.941 1.00 69.25 107 VAL A C 1
ATOM 900 O O . VAL A 1 107 ? -61.156 -36.624 -2.211 1.00 69.25 107 VAL A O 1
#

pLDDT: mean 82.04, std 11.04, range [56.31, 96.25]

InterPro domains:
  IPR018625 Protein Pet100 [PF09803] (1-80)
  IPR018625 Protein Pet100 [PTHR33968] (1-82)

Organism: Phakopsora pachyrhizi (NCBI:txid170000)

Sequence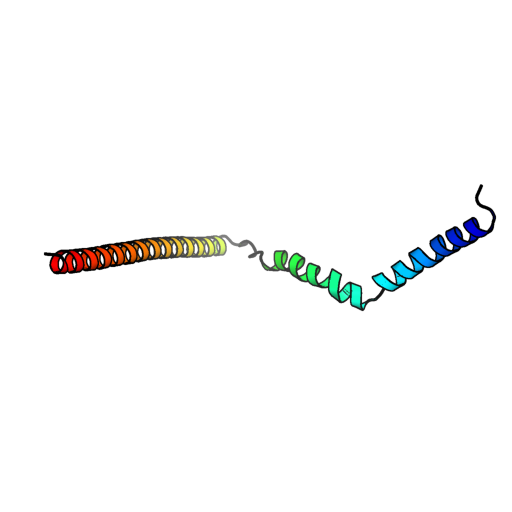 (107 aa):
MAGPRMELFKFGMYVFFPIAIMIHYGDPEWYQKYVLPDKSDFLRLEKMKTSPPRNPTELKKELDQLEQIRKAKKQKKAQADETLDRINFENLNNSKEDYDVEIKRLV